Protein AF-V8N4S6-F1 (afdb_monomer)

Radius of gyration: 19.24 Å; Cα contacts (8 Å, |Δi|>4): 242; chains: 1; bounding box: 50×36×47 Å

Sequence (135 aa):
MFKLVGKETFTVGAANTKATINIDAVSGFAYEYTLEIDGKSLKKYLENRSKTTNTWVLHLDGTDFRVVLEKDTMDVWCNGKKVETAGEFVEDGTETHFSIGKHNCYIKAISSGKRREGILHMLIVDDGEIPEVLE

Solvent-accessible surface area (backbone atoms only — not comparable to full-atom values): 7969 Å² total; per-residue (Å²): 131,88,76,84,57,52,73,52,76,52,65,47,73,95,81,52,44,46,32,35,44,36,32,44,80,48,81,90,91,40,74,46,78,46,52,27,49,74,90,30,48,50,69,61,46,34,64,49,45,56,74,47,35,52,37,34,69,51,78,55,98,94,40,83,43,41,41,36,39,34,69,86,81,68,46,43,27,48,74,89,38,78,54,75,72,47,80,44,83,51,99,75,38,38,36,42,33,38,68,61,90,91,43,54,32,32,38,41,38,31,71,61,87,39,97,84,73,44,72,44,76,43,43,31,46,76,92,39,78,52,68,74,54,88,102

Mean predicted aligned error: 6.04 Å

Foldseek 3Di:
DDDQFDKDWFADAPVRWIKMWGWAQDPPRDIDIWIDTNNHTPVVVLVVQLVQKWWFWDADPNDIWIWIQGNPVRFIDIPRHTFDWDWDADPFAIWIWGDDVPKTKIWGWGAPPDPPPGIDIWIAIPNDTTDTDRD

Nearest PDB structures (foldseek):
  2kw1-assembly1_A  TM=9.020E-01  e=2.994E-11  Homo sapiens
  2kd2-assembly1_A  TM=8.598E-01  e=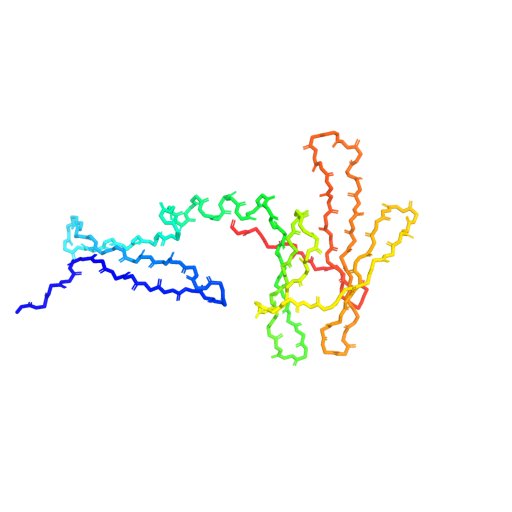1.123E-10  Mus musculus
  3mx7-assembly1_A  TM=9.358E-01  e=4.653E-03  Homo sapiens
  6ms2-assembly1_A-2  TM=2.341E-01  e=5.455E+00  Bacillus licheniformis DSM 13 = ATCC 14580

pLDDT: mean 90.98, std 9.3, range [54.03, 98.0]

Secondary structure (DSSP, 8-state):
-----EEEEEEETTTTEEEEEEEEEETTTEEEEEEEETTEEHHHHHHHHHHHEEEEEEEETTEEEEEEEETTT--EEETTEEPP-EEEEETTEEEEEEEETTEEEEEEEEE-SSTTT-EEEEEEETTEEEPBPP-

Organism: Ophiophagus hannah (NCBI:txid8665)

Structure (mmCIF, N/CA/C/O backbone):
data_AF-V8N4S6-F1
#
_entry.id   AF-V8N4S6-F1
#
loop_
_atom_site.group_PDB
_atom_site.id
_atom_site.type_symbol
_atom_site.label_atom_id
_atom_site.label_alt_id
_atom_site.label_comp_id
_atom_site.label_asym_id
_atom_site.label_entity_id
_atom_site.label_seq_id
_atom_site.pdbx_PDB_ins_code
_atom_site.Cartn_x
_atom_site.Cartn_y
_atom_site.Cartn_z
_atom_site.occupancy
_atom_site.B_iso_or_equiv
_atom_site.auth_seq_id
_atom_site.auth_comp_id
_atom_site.auth_asym_id
_atom_site.auth_atom_id
_atom_site.pdbx_PDB_model_num
ATOM 1 N N . MET A 1 1 ? -28.609 -14.555 26.493 1.00 54.03 1 MET A N 1
ATOM 2 C CA . MET A 1 1 ? -28.794 -13.189 25.960 1.00 54.03 1 MET A CA 1
ATOM 3 C C . MET A 1 1 ? -27.548 -12.858 25.153 1.00 54.03 1 MET A C 1
ATOM 5 O O . MET A 1 1 ? -26.466 -12.924 25.723 1.00 54.03 1 MET A O 1
ATOM 9 N N . PHE A 1 2 ? -27.665 -12.631 23.842 1.00 56.06 2 PHE A N 1
ATOM 10 C CA . PHE A 1 2 ? -26.514 -12.278 23.001 1.00 56.06 2 PHE A CA 1
ATOM 11 C C . PHE A 1 2 ? -26.067 -10.857 23.349 1.00 56.06 2 PHE A C 1
ATOM 13 O O . PHE A 1 2 ? -26.871 -9.927 23.309 1.00 56.06 2 PHE A O 1
ATOM 20 N N . LYS A 1 3 ? -24.808 -10.697 23.758 1.00 71.75 3 LYS A N 1
ATOM 21 C CA . LYS A 1 3 ? -24.241 -9.389 24.078 1.00 71.75 3 LYS A CA 1
ATOM 22 C C . LYS A 1 3 ? -23.770 -8.756 22.768 1.00 71.75 3 LYS A C 1
ATOM 24 O O . LYS A 1 3 ? -22.816 -9.238 22.177 1.00 71.75 3 LYS A O 1
ATOM 29 N N . LEU A 1 4 ? -24.474 -7.719 22.311 1.00 82.38 4 LEU A N 1
ATOM 30 C CA . LEU A 1 4 ? -24.163 -6.997 21.067 1.00 82.38 4 LEU A CA 1
ATOM 31 C C . LEU A 1 4 ? -23.037 -5.962 21.231 1.00 82.38 4 LEU A C 1
ATOM 33 O O . LEU A 1 4 ? -22.519 -5.476 20.237 1.00 82.38 4 LEU A O 1
ATOM 37 N N . VAL A 1 5 ? -22.657 -5.641 22.473 1.00 90.88 5 VAL A N 1
ATOM 38 C CA . VAL A 1 5 ? -21.558 -4.718 22.797 1.00 90.88 5 VAL A CA 1
ATOM 39 C C . VAL A 1 5 ? -20.316 -5.481 23.234 1.0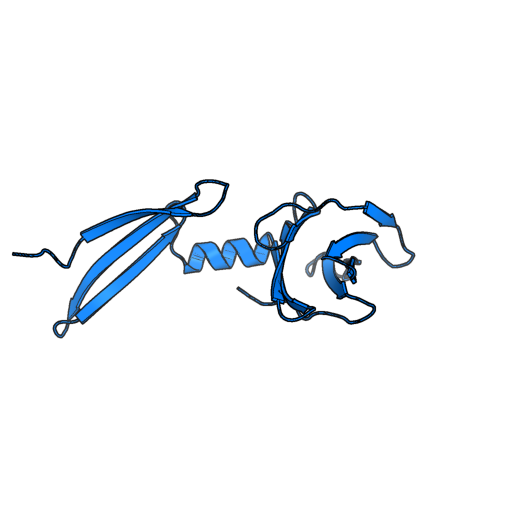0 90.88 5 VAL A C 1
ATOM 41 O O . VAL A 1 5 ? -20.398 -6.450 23.999 1.00 90.88 5 VAL A O 1
ATOM 44 N N . GLY A 1 6 ? -19.153 -5.020 22.800 1.00 93.94 6 GLY A N 1
ATOM 45 C CA . GLY A 1 6 ? -17.895 -5.698 23.070 1.00 93.94 6 GLY A CA 1
ATOM 46 C C . GLY A 1 6 ? -16.807 -5.288 22.095 1.00 93.94 6 GLY A C 1
ATOM 47 O O . GLY A 1 6 ? -16.875 -4.231 21.478 1.00 93.94 6 GLY A O 1
ATOM 48 N N . LYS A 1 7 ? -15.794 -6.140 21.971 1.00 95.12 7 LYS A N 1
ATOM 49 C CA . LYS A 1 7 ? -14.715 -5.949 21.012 1.00 95.12 7 LYS A CA 1
ATOM 50 C C . LYS A 1 7 ? -14.283 -7.279 20.430 1.00 95.12 7 LYS A C 1
ATOM 52 O O . LYS A 1 7 ? -14.225 -8.268 21.157 1.00 95.12 7 LYS A O 1
ATOM 57 N N . GLU A 1 8 ? -13.926 -7.260 19.158 1.00 95.56 8 GLU A N 1
ATOM 58 C CA . GLU A 1 8 ? -13.365 -8.400 18.445 1.00 95.56 8 GLU A CA 1
ATOM 59 C C . GLU A 1 8 ? -11.998 -8.021 17.891 1.00 95.56 8 GLU A C 1
ATOM 61 O O . GLU A 1 8 ? -11.846 -6.996 17.224 1.00 95.56 8 GLU A O 1
ATOM 66 N N . THR A 1 9 ? -10.990 -8.840 18.184 1.00 96.94 9 THR A N 1
ATOM 67 C CA . THR A 1 9 ? -9.606 -8.615 17.758 1.00 96.94 9 THR A CA 1
ATOM 68 C C . THR A 1 9 ? -9.199 -9.692 16.764 1.00 96.94 9 THR A C 1
ATOM 70 O O . THR A 1 9 ? -9.365 -10.880 17.021 1.00 96.94 9 THR A O 1
ATOM 73 N N . PHE A 1 10 ? -8.613 -9.272 15.650 1.00 96.56 10 PHE A N 1
ATOM 74 C CA . PHE A 1 10 ? -8.135 -10.140 14.578 1.00 96.56 10 PHE A CA 1
ATOM 75 C C . PHE A 1 10 ? -6.839 -9.581 13.982 1.00 96.56 10 PHE A C 1
ATOM 77 O O . PHE A 1 10 ? -6.341 -8.535 14.404 1.00 96.56 10 PHE A O 1
ATOM 84 N N . THR A 1 11 ? -6.265 -10.291 13.017 1.00 95.62 11 THR A N 1
ATOM 85 C CA . THR A 1 11 ? -5.047 -9.883 12.311 1.00 95.62 11 THR A CA 1
ATOM 86 C C . THR A 1 11 ? -5.335 -9.649 10.832 1.00 95.62 11 THR A C 1
ATOM 88 O O . THR A 1 11 ? -6.149 -10.353 10.235 1.00 95.62 11 THR A O 1
ATOM 91 N N . VAL A 1 12 ? -4.674 -8.656 10.234 1.00 89.94 12 VAL A N 1
ATOM 92 C CA . VAL A 1 12 ? -4.873 -8.248 8.835 1.00 89.94 12 VAL A CA 1
ATOM 93 C C . VAL A 1 12 ? -3.566 -8.337 8.052 1.00 89.94 12 VAL A C 1
ATOM 95 O O . VAL A 1 12 ? -2.535 -7.812 8.476 1.00 89.94 12 VAL A O 1
ATOM 98 N N 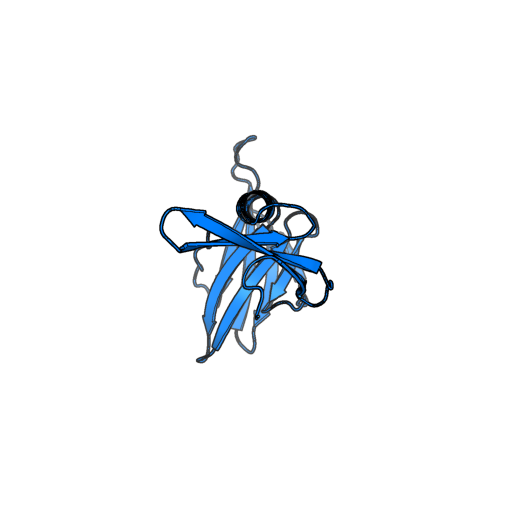. GLY A 1 13 ? -3.640 -8.947 6.867 1.00 83.44 13 GLY A N 1
ATOM 99 C CA . GLY A 1 13 ? -2.542 -9.011 5.902 1.00 83.44 13 GLY A CA 1
ATOM 100 C C . GLY A 1 13 ? -1.388 -9.930 6.314 1.00 83.44 13 GLY A C 1
ATOM 101 O O . GLY A 1 13 ? -1.395 -10.546 7.377 1.00 83.44 13 GLY A O 1
ATOM 102 N N . ALA A 1 14 ? -0.370 -10.012 5.455 1.00 79.69 14 ALA A N 1
ATOM 103 C CA . ALA A 1 14 ? 0.792 -10.883 5.664 1.00 79.69 14 ALA A CA 1
ATOM 104 C C . ALA A 1 14 ? 1.635 -10.493 6.892 1.00 79.69 14 ALA A C 1
ATOM 106 O O . ALA A 1 14 ? 2.263 -11.349 7.508 1.00 79.69 14 ALA A O 1
ATOM 107 N N . ALA A 1 15 ? 1.613 -9.213 7.274 1.00 83.44 15 ALA A N 1
ATOM 108 C CA . ALA A 1 15 ? 2.285 -8.713 8.472 1.00 83.44 15 ALA A CA 1
ATOM 109 C C . ALA A 1 15 ? 1.556 -9.082 9.780 1.00 83.44 15 ALA A C 1
ATOM 111 O O . ALA A 1 15 ? 2.046 -8.755 10.857 1.00 83.44 15 ALA A O 1
ATOM 112 N N . ASN A 1 16 ? 0.395 -9.749 9.703 1.00 89.62 16 ASN A N 1
ATOM 113 C CA . ASN A 1 16 ? -0.459 -10.072 10.847 1.00 89.62 16 ASN A CA 1
ATOM 114 C C . ASN A 1 16 ? -0.763 -8.849 11.728 1.00 89.62 16 ASN A C 1
ATOM 116 O O . ASN A 1 16 ? -0.802 -8.942 12.956 1.00 89.62 16 ASN A O 1
ATOM 120 N N . THR A 1 17 ? -0.994 -7.692 11.102 1.00 91.38 17 THR A N 1
ATOM 121 C CA . THR A 1 17 ? -1.241 -6.435 11.811 1.00 91.38 17 THR A CA 1
ATOM 122 C C . THR A 1 17 ? -2.486 -6.569 12.674 1.00 91.38 17 THR A C 1
ATOM 124 O O . THR A 1 17 ? -3.559 -6.909 12.174 1.00 91.38 17 THR A O 1
ATOM 127 N N . LYS A 1 18 ? -2.357 -6.293 13.972 1.00 96.44 18 LYS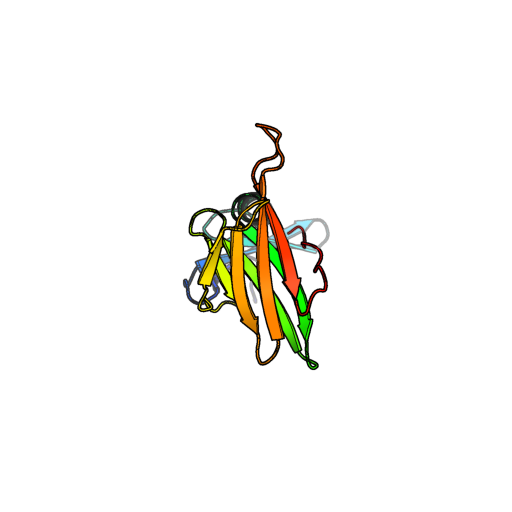 A N 1
ATOM 128 C CA . LYS A 1 18 ? -3.471 -6.381 14.916 1.00 96.44 18 LYS A CA 1
ATOM 129 C C . LYS A 1 18 ? -4.536 -5.337 14.581 1.00 96.44 18 LYS A C 1
ATOM 131 O O . LYS A 1 18 ? -4.242 -4.146 14.519 1.00 96.44 18 LYS A O 1
ATOM 136 N N . ALA A 1 19 ? -5.778 -5.778 14.448 1.00 97.31 19 ALA A N 1
ATOM 137 C CA . ALA A 1 19 ? -6.952 -4.938 14.282 1.00 97.31 19 ALA A CA 1
ATOM 138 C C . ALA A 1 19 ? -7.982 -5.266 15.367 1.00 97.31 19 ALA A C 1
ATOM 140 O O . ALA A 1 19 ? -8.067 -6.400 15.839 1.00 97.31 19 ALA A O 1
ATOM 141 N N . THR A 1 20 ? -8.735 -4.274 15.827 1.00 97.75 20 THR A N 1
ATOM 142 C CA . THR A 1 20 ? -9.813 -4.460 16.804 1.00 97.75 20 THR A CA 1
ATOM 143 C C . THR A 1 20 ? -11.029 -3.656 16.380 1.00 97.75 20 THR A C 1
ATOM 145 O O . THR A 1 20 ? -10.928 -2.451 16.177 1.00 97.75 20 THR A O 1
ATOM 148 N N . ILE A 1 21 ? -12.172 -4.326 16.244 1.00 96.88 21 ILE A N 1
ATOM 149 C CA . ILE A 1 21 ? -13.474 -3.677 16.096 1.00 96.88 21 ILE A CA 1
ATOM 150 C C . ILE A 1 21 ? -14.075 -3.557 17.492 1.00 96.88 21 ILE A C 1
ATOM 152 O O . ILE A 1 21 ? -14.274 -4.569 18.160 1.00 96.88 21 ILE A O 1
ATOM 156 N N . ASN A 1 22 ? -14.362 -2.333 17.921 1.00 95.81 22 ASN A N 1
ATOM 157 C CA . ASN A 1 22 ? -15.127 -2.043 19.130 1.00 95.81 22 ASN A CA 1
ATOM 158 C C . ASN A 1 22 ? -16.580 -1.754 18.739 1.00 95.81 22 ASN A C 1
ATOM 160 O O . ASN A 1 22 ? -16.820 -1.062 17.747 1.00 95.81 22 ASN A O 1
ATOM 164 N N . ILE A 1 23 ? -17.524 -2.317 19.493 1.00 96.12 23 ILE A N 1
ATOM 165 C CA . ILE A 1 23 ? -18.966 -2.147 19.303 1.00 96.12 23 ILE A CA 1
ATOM 166 C C . ILE A 1 23 ? -19.543 -1.556 20.585 1.00 96.12 23 ILE A C 1
ATOM 168 O O . ILE A 1 23 ? -19.669 -2.252 21.601 1.00 96.12 23 ILE A O 1
ATOM 172 N N . ASP A 1 24 ? -19.921 -0.286 20.512 1.00 94.44 24 ASP A N 1
ATOM 173 C CA . ASP A 1 24 ? -20.409 0.497 21.640 1.00 94.44 24 ASP A CA 1
ATOM 174 C C . ASP A 1 24 ? -21.890 0.842 21.448 1.00 94.44 24 ASP A C 1
ATOM 176 O O . ASP A 1 24 ? -22.345 1.138 20.344 1.00 94.44 24 ASP A O 1
ATOM 180 N N . ALA A 1 25 ? -22.677 0.780 22.525 1.00 93.50 25 ALA A N 1
ATOM 181 C CA . ALA A 1 25 ? -24.067 1.229 22.486 1.00 93.50 25 ALA A CA 1
ATOM 182 C C . ALA A 1 25 ? -24.121 2.757 22.569 1.00 93.50 25 ALA A C 1
ATOM 184 O O . ALA A 1 25 ? -23.533 3.353 23.472 1.00 93.50 25 ALA A O 1
ATOM 185 N N . VAL A 1 26 ? -24.884 3.375 21.671 1.00 93.56 26 VAL A N 1
ATOM 186 C CA . VAL A 1 26 ? -25.124 4.822 21.647 1.00 93.56 26 VAL A CA 1
ATOM 187 C C . VAL A 1 26 ? -26.613 5.126 21.857 1.00 93.56 26 VAL A C 1
ATOM 189 O O . VAL A 1 26 ? -27.447 4.225 21.994 1.00 93.56 26 VAL A O 1
ATOM 192 N N . SER A 1 27 ? -26.966 6.408 21.962 1.00 90.44 27 SER A N 1
ATOM 193 C CA . SER A 1 27 ? -28.352 6.827 22.189 1.00 90.44 27 SER A CA 1
ATOM 194 C C . SER A 1 27 ? -29.286 6.370 21.058 1.00 90.44 27 SER A C 1
ATOM 196 O O . SER A 1 27 ? -28.876 6.188 19.915 1.00 90.44 27 SER A O 1
ATOM 198 N N . GLY A 1 28 ? -30.569 6.173 21.381 1.00 89.75 28 GLY A N 1
ATOM 199 C CA . GLY A 1 28 ? -31.589 5.841 20.379 1.00 89.75 28 GLY A CA 1
ATOM 200 C C . GLY A 1 28 ? -31.596 4.385 19.903 1.00 89.75 28 GLY A C 1
ATOM 201 O O . GLY A 1 28 ? -32.021 4.137 18.781 1.00 89.75 28 GLY A O 1
ATOM 202 N N . PHE A 1 29 ? -31.159 3.429 20.735 1.00 87.06 29 PHE A N 1
ATOM 203 C CA . PHE A 1 29 ? -31.068 2.002 20.369 1.00 87.06 29 PHE A CA 1
ATOM 204 C C . PHE A 1 29 ? -30.163 1.744 19.149 1.00 87.06 29 PHE A C 1
ATOM 206 O O . PHE A 1 29 ? -30.423 0.843 18.353 1.00 87.06 29 PHE A O 1
ATOM 213 N N . ALA A 1 30 ? -29.099 2.535 19.009 1.00 92.75 30 ALA A N 1
ATOM 214 C CA . ALA A 1 30 ? -28.111 2.400 17.948 1.00 92.75 30 ALA A CA 1
ATOM 215 C C . ALA A 1 30 ? -26.755 1.927 18.498 1.00 92.75 30 ALA A C 1
ATOM 217 O O . ALA A 1 30 ? -26.510 1.940 19.708 1.00 92.75 30 ALA A O 1
ATOM 218 N N . TYR A 1 31 ? -25.876 1.511 17.586 1.00 93.81 31 TYR A N 1
ATOM 219 C CA . TYR A 1 31 ? -24.525 1.048 17.890 1.00 93.81 31 TYR A CA 1
ATOM 220 C C . TYR A 1 31 ? -23.509 1.813 17.048 1.00 93.81 31 TYR A C 1
ATOM 222 O O . TYR A 1 31 ? -23.753 2.087 15.872 1.00 93.81 31 TYR A O 1
ATOM 230 N N . GLU A 1 32 ? -22.373 2.130 17.653 1.00 94.81 32 GLU A N 1
ATOM 231 C CA . GLU A 1 32 ? -21.207 2.680 16.975 1.00 94.81 32 GLU A CA 1
ATOM 232 C C . GLU A 1 32 ? -20.149 1.590 16.812 1.00 94.81 32 GLU A C 1
ATOM 234 O O . GLU A 1 32 ? -19.947 0.755 17.697 1.00 94.81 32 GLU A O 1
ATOM 239 N N . TYR A 1 33 ? -19.483 1.606 15.658 1.00 95.00 33 TYR A N 1
ATOM 240 C CA . TYR A 1 33 ? -18.422 0.671 15.315 1.00 95.00 33 TYR A CA 1
ATOM 241 C C . TYR A 1 33 ? -17.135 1.444 15.090 1.00 95.00 33 TYR A C 1
ATOM 243 O O . TYR A 1 33 ? -17.046 2.260 14.170 1.00 95.00 33 TYR A O 1
ATOM 251 N N . THR A 1 34 ? -16.120 1.139 15.888 1.00 95.44 34 THR A N 1
ATOM 252 C CA . THR A 1 34 ? -14.812 1.782 15.767 1.00 95.44 34 THR A CA 1
ATOM 253 C C . THR A 1 34 ? -13.759 0.746 15.418 1.00 95.44 34 THR A C 1
ATOM 255 O O . THR A 1 34 ? -13.599 -0.241 16.134 1.00 95.44 34 THR A O 1
ATOM 258 N N . LEU A 1 35 ? -13.022 0.975 14.330 1.00 96.75 35 LEU A N 1
ATOM 259 C CA . LEU A 1 35 ? -11.865 0.162 13.968 1.00 96.75 35 LEU A CA 1
ATOM 260 C C . LEU A 1 35 ? -10.583 0.803 14.506 1.00 96.75 35 LEU A C 1
ATOM 262 O O . LEU A 1 35 ? -10.254 1.950 14.186 1.00 96.75 35 LEU A O 1
ATOM 266 N N . GLU A 1 36 ? -9.836 0.023 15.276 1.00 96.38 36 GLU A N 1
ATOM 267 C CA . GLU A 1 36 ? -8.466 0.320 15.671 1.00 96.38 36 GLU A CA 1
ATOM 268 C C . GLU A 1 36 ? -7.496 -0.602 14.935 1.00 96.38 36 GLU A C 1
ATOM 270 O O . GLU A 1 36 ? -7.697 -1.815 14.880 1.00 96.38 36 GLU A O 1
ATOM 275 N N . ILE A 1 37 ? -6.421 -0.030 14.399 1.00 95.25 37 ILE A N 1
ATOM 276 C CA . ILE A 1 37 ? -5.327 -0.751 13.750 1.00 95.25 37 ILE A CA 1
ATOM 277 C C . ILE A 1 37 ? -4.060 -0.452 14.544 1.00 95.25 37 ILE A C 1
ATOM 279 O O . ILE A 1 37 ? -3.667 0.706 14.684 1.00 95.25 37 ILE A O 1
ATOM 283 N N .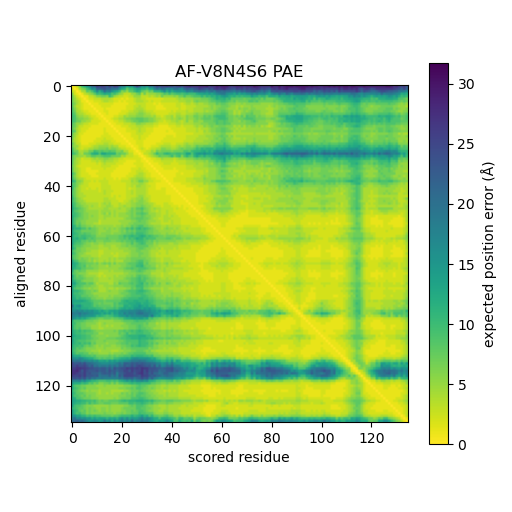 ASP A 1 38 ? -3.454 -1.498 15.100 1.00 92.81 38 ASP A N 1
ATOM 284 C CA . ASP A 1 38 ? -2.264 -1.425 15.953 1.00 92.81 38 ASP A CA 1
ATOM 285 C C . ASP A 1 38 ? -2.388 -0.382 17.085 1.00 92.81 38 ASP A C 1
ATOM 287 O O . ASP A 1 38 ? -1.523 0.463 17.318 1.00 92.81 38 ASP A O 1
ATOM 291 N N . GLY A 1 39 ? -3.551 -0.381 17.750 1.00 91.69 39 GLY A N 1
ATOM 292 C CA . GLY A 1 39 ? -3.870 0.540 18.848 1.00 91.69 39 GLY A CA 1
ATOM 293 C C . GLY A 1 39 ? -4.079 2.003 18.432 1.00 91.69 39 GLY A C 1
ATOM 294 O O . GLY A 1 39 ? -4.164 2.876 19.294 1.00 91.69 39 GLY A O 1
ATOM 295 N N . LYS A 1 40 ? -4.151 2.304 17.130 1.00 94.31 40 LYS A N 1
ATOM 296 C CA . LYS A 1 40 ? -4.488 3.631 16.595 1.00 94.31 40 LYS A CA 1
ATOM 297 C C . LYS A 1 40 ? -5.884 3.604 15.985 1.00 94.31 40 LYS A C 1
ATOM 299 O O . LYS A 1 40 ? -6.258 2.625 15.348 1.00 94.31 40 LYS A O 1
ATOM 304 N N . SER A 1 41 ? -6.632 4.700 16.110 1.00 94.19 41 SER A N 1
ATOM 305 C CA . SER A 1 41 ? -7.900 4.850 15.387 1.00 94.19 41 SER A CA 1
ATOM 306 C C . SER A 1 41 ? -7.681 4.775 13.875 1.00 94.19 41 SER A C 1
ATOM 308 O O . SER A 1 41 ? -6.633 5.200 13.379 1.00 94.19 41 SER A O 1
ATOM 310 N N . LEU A 1 42 ? -8.689 4.302 13.136 1.00 92.12 42 LEU A N 1
ATOM 311 C CA . LEU A 1 42 ? -8.650 4.254 11.673 1.00 92.12 42 LEU A CA 1
ATOM 312 C C . LEU A 1 42 ? -8.235 5.599 11.056 1.00 92.12 42 LEU A C 1
ATOM 314 O O . LEU A 1 42 ? -7.346 5.637 10.215 1.00 92.12 42 LEU A O 1
ATOM 318 N N . LYS A 1 43 ? -8.790 6.716 11.542 1.00 91.56 43 LYS A N 1
ATOM 319 C CA . LYS A 1 43 ? -8.412 8.061 11.082 1.00 91.56 43 LYS A CA 1
ATOM 320 C C . LYS A 1 43 ? -6.907 8.319 11.217 1.00 91.56 43 LYS A C 1
ATOM 322 O O . LYS A 1 43 ? -6.256 8.706 10.254 1.00 91.56 43 LYS A O 1
ATOM 327 N N . LYS A 1 44 ? -6.336 8.066 12.399 1.00 91.94 44 LYS A N 1
ATOM 328 C CA . LYS A 1 44 ? -4.900 8.272 12.645 1.00 91.94 44 LYS A CA 1
ATOM 329 C C . LYS A 1 44 ? -4.041 7.300 11.836 1.00 91.94 44 LYS A C 1
ATOM 331 O O . LYS A 1 44 ? -2.910 7.625 11.484 1.00 91.94 44 LYS A O 1
ATOM 336 N N . TYR A 1 45 ? -4.540 6.094 11.579 1.00 89.50 45 TYR A N 1
ATOM 337 C CA . TYR A 1 45 ? -3.875 5.129 10.712 1.00 8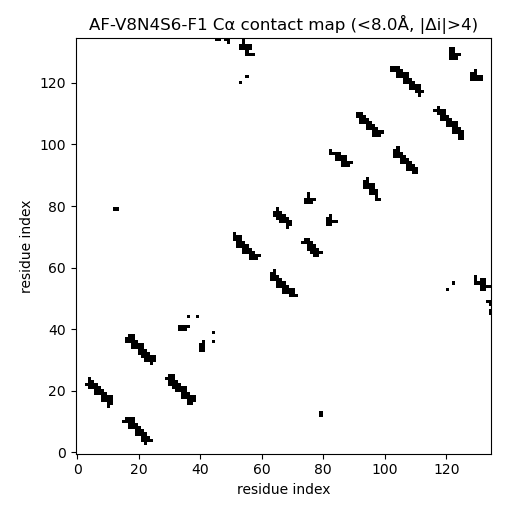9.50 45 TYR A CA 1
ATOM 338 C C . TYR A 1 45 ? -3.775 5.656 9.271 1.00 89.50 45 TYR A C 1
ATOM 340 O O . TYR A 1 45 ? -2.664 5.738 8.750 1.00 89.50 45 TYR A O 1
ATOM 348 N N . LEU A 1 46 ? -4.888 6.109 8.684 1.00 89.88 46 LEU A N 1
ATOM 349 C CA . LEU A 1 46 ? -4.943 6.666 7.323 1.00 89.88 46 LEU A CA 1
ATOM 350 C C . LEU A 1 46 ? -4.077 7.931 7.180 1.00 89.88 46 LEU A C 1
ATOM 352 O O . LEU A 1 46 ? -3.265 8.038 6.265 1.00 89.88 46 LEU A O 1
ATOM 356 N N . GLU A 1 47 ? -4.134 8.844 8.156 1.00 89.62 47 GLU A N 1
ATOM 357 C CA . GLU A 1 47 ? -3.295 10.055 8.181 1.00 89.62 47 GLU A CA 1
ATOM 358 C C . GLU A 1 47 ? -1.787 9.765 8.220 1.00 89.62 47 GLU A C 1
ATOM 360 O O . GLU A 1 47 ? -0.983 10.565 7.738 1.00 89.62 47 GLU A O 1
ATOM 365 N N . ASN A 1 48 ? -1.371 8.663 8.850 1.00 88.50 48 ASN A N 1
ATOM 366 C CA . ASN A 1 48 ? 0.033 8.257 8.826 1.00 88.50 48 ASN A CA 1
ATOM 367 C C . ASN A 1 48 ? 0.381 7.612 7.485 1.00 88.50 48 ASN A C 1
ATOM 369 O O . ASN A 1 48 ? 1.435 7.902 6.928 1.00 88.50 48 ASN A O 1
ATOM 373 N N . ARG A 1 49 ? -0.515 6.775 6.958 1.00 88.75 49 ARG A N 1
ATOM 374 C CA . ARG A 1 49 ? -0.294 6.029 5.723 1.00 88.75 49 ARG A CA 1
ATOM 375 C C . ARG A 1 49 ? -0.183 6.939 4.500 1.00 88.75 49 ARG A C 1
ATOM 377 O O . ARG A 1 49 ? 0.722 6.737 3.698 1.00 88.75 49 ARG A O 1
ATOM 384 N N . SER A 1 50 ? -0.977 8.006 4.412 1.00 86.25 50 SER A N 1
ATOM 385 C CA . SER A 1 50 ? -0.841 9.021 3.349 1.00 86.25 50 SER A CA 1
ATOM 386 C C . SER A 1 50 ? 0.512 9.753 3.372 1.00 86.25 50 SER A C 1
ATOM 388 O O . SER A 1 50 ? 1.000 10.227 2.344 1.00 86.25 50 SER A O 1
ATOM 390 N N . LYS A 1 51 ? 1.181 9.813 4.532 1.00 88.50 51 LYS A N 1
ATOM 391 C CA . LYS A 1 51 ? 2.522 10.409 4.657 1.00 88.50 51 LYS A CA 1
ATOM 392 C C . LYS A 1 51 ? 3.632 9.448 4.256 1.00 88.50 51 LYS A C 1
ATOM 394 O O . LYS A 1 51 ? 4.613 9.902 3.675 1.00 88.50 51 LYS A O 1
ATOM 399 N N . THR A 1 52 ? 3.495 8.160 4.566 1.00 91.25 52 THR A N 1
ATOM 400 C CA . THR A 1 52 ? 4.552 7.157 4.345 1.00 91.25 52 THR A CA 1
ATOM 401 C C . THR A 1 52 ? 4.410 6.403 3.030 1.00 91.25 52 THR A C 1
ATOM 403 O O . THR A 1 52 ? 5.397 5.869 2.538 1.00 91.25 52 THR A O 1
ATOM 406 N N . THR A 1 53 ? 3.229 6.425 2.412 1.00 94.44 53 THR A N 1
ATOM 407 C CA . THR A 1 53 ? 2.961 5.726 1.149 1.00 94.44 53 THR A CA 1
ATOM 408 C C . THR A 1 53 ? 2.375 6.641 0.086 1.00 94.44 53 THR A C 1
ATOM 410 O O . THR A 1 53 ? 1.807 7.686 0.410 1.00 94.44 53 THR A O 1
ATOM 413 N N . ASN A 1 54 ? 2.532 6.253 -1.178 1.00 95.38 54 ASN A N 1
ATOM 414 C CA . ASN A 1 54 ? 1.653 6.671 -2.271 1.00 95.38 54 ASN A CA 1
ATOM 415 C C . ASN A 1 54 ? 0.866 5.441 -2.745 1.00 95.38 54 ASN A C 1
ATOM 417 O O . ASN A 1 54 ? 1.429 4.344 -2.801 1.00 95.38 54 ASN A O 1
ATOM 421 N N . THR A 1 55 ? -0.421 5.602 -3.059 1.00 96.38 55 THR A N 1
ATOM 422 C CA . THR A 1 55 ? -1.298 4.483 -3.449 1.00 96.38 55 THR A CA 1
ATOM 423 C C . THR A 1 55 ? -2.032 4.780 -4.747 1.00 96.38 55 THR A C 1
ATOM 425 O O . THR A 1 55 ? -2.632 5.836 -4.908 1.00 96.38 55 THR A O 1
ATOM 428 N N . TRP A 1 56 ? -2.060 3.801 -5.644 1.00 97.75 56 TRP A N 1
ATOM 429 C CA . TRP A 1 56 ? -2.805 3.852 -6.895 1.00 97.75 56 TRP A CA 1
ATOM 430 C C . TRP A 1 56 ? -3.730 2.650 -7.006 1.00 97.75 56 TRP A C 1
ATOM 432 O O . TRP A 1 56 ? -3.387 1.538 -6.591 1.00 97.75 56 TRP A O 1
ATOM 442 N N . VAL A 1 57 ? -4.902 2.876 -7.589 1.00 96.69 57 VAL A N 1
ATOM 443 C CA . VAL A 1 57 ? -5.853 1.821 -7.938 1.00 96.69 57 VAL A CA 1
ATOM 444 C C . VAL A 1 57 ? -6.108 1.906 -9.432 1.00 96.69 57 VAL A C 1
ATOM 446 O O . VAL A 1 57 ? -6.409 2.977 -9.951 1.00 96.69 57 VAL A O 1
ATOM 449 N N . LEU A 1 58 ? -5.965 0.779 -10.118 1.00 95.62 58 LEU A N 1
ATOM 450 C CA . LEU A 1 58 ? -6.092 0.688 -11.565 1.00 95.62 58 LEU A CA 1
ATOM 451 C C . LEU A 1 58 ? -6.744 -0.632 -11.967 1.00 95.62 58 LEU A C 1
ATOM 453 O O . LEU A 1 58 ? -6.662 -1.622 -11.242 1.00 95.62 58 LEU A O 1
ATOM 457 N N . HIS A 1 59 ? -7.373 -0.634 -13.138 1.00 95.50 59 HIS A N 1
ATOM 458 C CA . HIS A 1 59 ? -8.018 -1.804 -13.714 1.00 95.50 59 HIS A CA 1
ATOM 459 C C . HIS A 1 59 ? -7.271 -2.214 -14.982 1.00 95.50 59 HIS A C 1
ATOM 461 O O . HIS A 1 59 ? -7.213 -1.440 -15.937 1.00 95.50 59 HIS A O 1
ATOM 467 N N . LEU A 1 60 ? -6.695 -3.416 -14.994 1.00 95.31 60 LEU A N 1
ATOM 468 C CA . LEU A 1 60 ? -5.925 -3.951 -16.119 1.00 95.31 60 LEU A CA 1
ATOM 469 C C . LEU A 1 60 ? -6.431 -5.348 -16.463 1.00 95.31 60 LEU A C 1
ATOM 471 O O . LEU A 1 60 ? -6.627 -6.171 -15.570 1.00 95.31 60 LEU A O 1
ATOM 475 N N . ASP A 1 61 ? -6.641 -5.621 -17.752 1.00 94.94 61 ASP A N 1
ATOM 476 C CA . ASP A 1 61 ? -7.054 -6.941 -18.252 1.00 94.94 61 ASP A CA 1
ATOM 477 C C . ASP A 1 61 ? -8.251 -7.565 -17.489 1.00 94.94 61 ASP A C 1
ATOM 479 O O . ASP A 1 61 ? -8.292 -8.768 -17.224 1.00 94.94 61 ASP A O 1
ATOM 483 N N . GLY A 1 62 ? -9.243 -6.756 -17.102 1.00 95.00 62 GLY A N 1
ATOM 484 C CA . GLY A 1 62 ? -10.426 -7.240 -16.378 1.00 95.00 62 GLY A CA 1
ATOM 485 C C . GLY A 1 62 ? -10.225 -7.436 -14.869 1.00 95.00 62 GLY A C 1
ATOM 486 O O . GLY A 1 62 ? -11.124 -7.950 -14.207 1.00 95.00 62 GLY A O 1
ATOM 487 N N . THR A 1 63 ? -9.069 -7.053 -14.318 1.00 95.75 63 THR A N 1
ATOM 488 C CA . THR A 1 63 ? -8.704 -7.249 -12.907 1.00 95.75 63 THR A CA 1
ATOM 489 C C . THR A 1 63 ? -8.338 -5.928 -12.232 1.00 95.75 63 THR A C 1
ATOM 491 O O . THR A 1 63 ? -7.614 -5.108 -12.796 1.00 95.75 63 THR A O 1
ATOM 494 N N . ASP A 1 64 ? -8.798 -5.745 -10.993 1.00 96.38 64 ASP A N 1
ATOM 495 C CA . ASP A 1 64 ? -8.420 -4.602 -10.163 1.00 96.38 64 ASP A CA 1
ATOM 496 C C . ASP A 1 64 ? -7.072 -4.833 -9.470 1.00 96.38 64 ASP A C 1
ATOM 498 O O . ASP A 1 64 ? -6.809 -5.876 -8.855 1.00 96.38 64 ASP A O 1
ATOM 502 N N . PHE A 1 65 ? -6.227 -3.811 -9.523 1.00 96.81 65 PHE A N 1
ATOM 503 C CA . PHE A 1 65 ? -4.929 -3.780 -8.874 1.00 96.81 65 PHE A CA 1
ATOM 504 C C . PHE A 1 65 ? -4.821 -2.579 -7.944 1.00 96.81 65 PHE A C 1
ATOM 506 O O . PHE A 1 65 ? -5.276 -1.477 -8.248 1.00 96.81 65 PHE A O 1
ATOM 513 N N . ARG A 1 66 ? -4.161 -2.796 -6.808 1.00 96.38 66 ARG A N 1
ATOM 514 C CA . ARG A 1 66 ? -3.683 -1.752 -5.908 1.00 96.38 66 ARG A CA 1
ATOM 515 C C . ARG A 1 66 ? -2.163 -1.774 -5.894 1.00 96.38 66 ARG A C 1
ATOM 517 O O . ARG A 1 66 ? -1.572 -2.757 -5.439 1.00 96.38 66 ARG A O 1
ATOM 524 N N . VAL A 1 67 ? -1.561 -0.683 -6.350 1.00 97.69 67 VAL A N 1
ATOM 525 C CA . VAL A 1 67 ? -0.118 -0.441 -6.281 1.00 97.69 67 VAL A CA 1
ATOM 526 C C . VAL A 1 67 ? 0.161 0.494 -5.113 1.00 97.69 67 VAL A C 1
ATOM 528 O O . VAL A 1 67 ? -0.517 1.506 -4.957 1.00 97.69 67 VAL A O 1
ATOM 531 N N . VAL A 1 68 ? 1.140 0.152 -4.281 1.00 96.81 68 VAL A N 1
ATOM 532 C CA . VAL A 1 68 ? 1.573 0.970 -3.143 1.00 96.81 68 VAL A CA 1
ATOM 533 C C . VAL A 1 68 ? 3.082 1.142 -3.214 1.00 96.81 68 VAL A C 1
ATOM 535 O O . VAL A 1 68 ? 3.805 0.148 -3.274 1.00 96.81 68 VAL A O 1
ATOM 538 N N . LEU A 1 69 ? 3.542 2.390 -3.186 1.00 96.69 69 LEU A N 1
ATOM 539 C CA . LEU A 1 69 ? 4.943 2.734 -2.961 1.00 96.69 69 LEU A CA 1
ATOM 540 C C . LEU A 1 69 ? 5.139 3.054 -1.482 1.00 96.69 69 LEU A C 1
ATOM 542 O O . LEU A 1 69 ? 4.494 3.970 -0.970 1.00 96.69 69 LEU A O 1
ATOM 546 N N . GLU A 1 70 ? 6.057 2.359 -0.820 1.00 94.81 70 GLU A N 1
ATOM 547 C CA . GLU A 1 70 ? 6.523 2.737 0.514 1.00 94.81 70 GLU A CA 1
ATOM 548 C C . GLU A 1 70 ? 7.685 3.733 0.378 1.00 94.81 70 GLU A C 1
ATOM 550 O O . GLU A 1 70 ? 8.754 3.382 -0.112 1.00 94.81 70 GLU A O 1
ATOM 555 N N . LYS A 1 71 ? 7.485 4.990 0.789 1.00 91.50 71 LYS A N 1
ATOM 556 C CA . LYS A 1 71 ? 8.404 6.111 0.493 1.00 91.50 71 LYS A CA 1
ATOM 557 C C . LYS A 1 71 ? 9.767 5.999 1.181 1.00 91.50 71 LYS A C 1
ATOM 559 O O . LYS A 1 71 ? 10.721 6.623 0.735 1.00 91.50 71 LYS A O 1
ATOM 564 N N . ASP A 1 72 ? 9.843 5.264 2.290 1.00 89.94 72 ASP A N 1
ATOM 565 C CA . ASP A 1 72 ? 11.078 5.108 3.071 1.00 89.94 72 ASP A CA 1
ATOM 566 C C . ASP A 1 72 ? 11.980 4.015 2.484 1.00 89.94 72 ASP A C 1
ATOM 568 O O . ASP A 1 72 ? 13.172 4.219 2.265 1.00 89.94 72 ASP A O 1
ATOM 572 N N . THR A 1 73 ? 11.400 2.854 2.165 1.00 92.25 73 THR A N 1
ATOM 573 C CA . THR A 1 73 ? 12.152 1.716 1.617 1.00 92.25 73 THR A CA 1
ATOM 574 C C . THR A 1 73 ? 12.223 1.715 0.095 1.00 92.25 73 THR A C 1
ATOM 576 O O . THR A 1 73 ? 13.015 0.964 -0.467 1.00 92.25 73 THR A O 1
ATOM 579 N N . MET A 1 74 ? 11.401 2.537 -0.565 1.00 92.25 74 MET A N 1
ATOM 580 C CA . MET A 1 74 ? 11.157 2.526 -2.011 1.00 92.25 74 MET A CA 1
ATOM 581 C C . MET A 1 74 ? 10.616 1.187 -2.535 1.00 92.25 74 MET A C 1
ATOM 583 O O . MET A 1 74 ? 10.675 0.900 -3.730 1.00 92.25 74 MET A O 1
ATOM 587 N N . ASP A 1 75 ? 10.049 0.365 -1.648 1.00 95.88 75 ASP A N 1
ATOM 588 C CA . ASP A 1 75 ? 9.436 -0.900 -2.028 1.00 95.88 75 ASP A CA 1
ATOM 589 C C . ASP A 1 75 ? 8.105 -0.668 -2.741 1.00 95.88 75 ASP A C 1
ATOM 591 O O . ASP A 1 75 ? 7.247 0.084 -2.269 1.00 95.88 75 ASP A O 1
ATOM 595 N N . VAL A 1 76 ? 7.901 -1.394 -3.839 1.00 97.75 76 VAL A N 1
ATOM 596 C CA . VAL A 1 76 ? 6.636 -1.405 -4.572 1.00 97.75 76 VAL A CA 1
ATOM 597 C C . VAL A 1 76 ? 5.866 -2.675 -4.229 1.00 97.75 76 VAL A C 1
ATOM 599 O O . VAL A 1 76 ? 6.395 -3.790 -4.263 1.00 97.75 76 VAL A O 1
ATOM 602 N N . TRP A 1 77 ? 4.590 -2.507 -3.905 1.00 96.62 77 TRP A N 1
ATOM 603 C CA . TRP A 1 77 ? 3.670 -3.589 -3.588 1.00 96.62 77 TRP A CA 1
ATOM 604 C C . TRP A 1 77 ? 2.505 -3.585 -4.565 1.00 96.62 77 TRP A C 1
ATOM 606 O O . TRP A 1 77 ? 1.898 -2.547 -4.800 1.00 96.62 77 TRP A O 1
ATOM 616 N N . CYS A 1 78 ? 2.141 -4.758 -5.074 1.00 96.44 78 CYS A N 1
ATOM 617 C CA . CYS A 1 78 ? 0.959 -4.971 -5.897 1.00 96.44 78 CYS A CA 1
ATOM 618 C C . CYS A 1 78 ? 0.041 -5.988 -5.207 1.00 96.44 78 CYS A C 1
ATOM 620 O O . CYS A 1 78 ? 0.462 -7.106 -4.898 1.00 96.44 78 CYS A O 1
ATOM 622 N N . ASN A 1 79 ? -1.202 -5.598 -4.906 1.00 93.81 79 ASN A N 1
ATOM 623 C CA . ASN A 1 79 ? -2.195 -6.441 -4.222 1.00 93.81 79 ASN A CA 1
ATOM 624 C C . ASN A 1 79 ? -1.645 -7.127 -2.950 1.00 93.81 79 ASN A C 1
ATOM 626 O O . ASN A 1 79 ? -1.901 -8.301 -2.681 1.00 93.81 79 ASN A O 1
ATOM 630 N N . GLY A 1 80 ? -0.859 -6.381 -2.164 1.00 90.50 80 GLY A N 1
ATOM 631 C CA . GLY A 1 80 ? -0.279 -6.855 -0.903 1.00 90.50 80 GLY A CA 1
ATOM 632 C C . GLY A 1 80 ? 0.946 -7.763 -1.048 1.00 90.50 80 GLY A C 1
ATOM 633 O O . GLY A 1 80 ? 1.410 -8.300 -0.044 1.00 90.50 80 GLY A O 1
ATOM 634 N N . LYS A 1 81 ? 1.494 -7.926 -2.258 1.00 92.88 81 LYS A N 1
ATOM 635 C CA . LYS A 1 81 ? 2.752 -8.640 -2.513 1.00 92.88 81 LYS A CA 1
ATOM 636 C C . LYS A 1 81 ? 3.818 -7.674 -3.011 1.00 92.88 81 LYS A C 1
ATOM 638 O O . LYS A 1 81 ? 3.550 -6.889 -3.916 1.00 92.88 81 LYS A O 1
ATOM 643 N N . LYS A 1 82 ? 5.018 -7.748 -2.439 1.00 95.25 82 LYS A N 1
ATOM 644 C CA . LYS A 1 82 ? 6.171 -6.987 -2.923 1.00 95.25 82 LYS A CA 1
ATOM 645 C C . LYS A 1 82 ? 6.524 -7.467 -4.331 1.00 95.25 82 LYS A C 1
ATOM 647 O O . LYS A 1 82 ? 6.608 -8.678 -4.546 1.00 95.25 82 LYS A O 1
ATOM 652 N N . VAL A 1 83 ? 6.682 -6.538 -5.267 1.00 96.88 83 VAL A N 1
ATOM 653 C CA . VAL A 1 83 ? 7.099 -6.841 -6.642 1.00 96.88 83 VAL A CA 1
ATOM 654 C C . VAL A 1 83 ? 8.595 -6.602 -6.802 1.00 96.88 83 VAL A C 1
ATOM 656 O O . VAL A 1 83 ? 9.199 -5.843 -6.045 1.00 96.88 83 VAL A O 1
ATOM 659 N N . GLU A 1 84 ? 9.197 -7.288 -7.767 1.00 97.12 84 GLU A N 1
ATOM 660 C CA . GLU A 1 84 ? 10.573 -7.021 -8.169 1.00 97.12 84 GLU A CA 1
ATOM 661 C C . GLU A 1 84 ? 10.633 -5.693 -8.927 1.00 97.12 84 GLU A C 1
ATOM 663 O O . GLU A 1 84 ? 9.751 -5.397 -9.737 1.00 97.12 84 GLU A O 1
ATOM 668 N N . THR A 1 85 ? 11.655 -4.892 -8.635 1.00 97.50 85 THR A N 1
ATOM 669 C CA . THR A 1 85 ? 11.831 -3.562 -9.213 1.00 97.50 85 THR A CA 1
ATOM 670 C C . THR A 1 85 ? 13.248 -3.366 -9.738 1.00 97.50 85 THR A C 1
ATOM 672 O O . THR A 1 85 ? 14.206 -3.943 -9.220 1.00 97.50 85 THR A O 1
ATOM 675 N N . ALA A 1 86 ? 13.384 -2.515 -10.754 1.00 96.44 86 ALA A N 1
ATOM 676 C CA . ALA A 1 86 ? 14.662 -2.041 -11.272 1.00 96.44 86 ALA A CA 1
ATOM 677 C C . ALA A 1 86 ? 14.676 -0.508 -11.284 1.00 96.44 86 ALA A C 1
ATOM 679 O O . ALA A 1 86 ? 13.746 0.118 -11.789 1.00 96.44 86 ALA A O 1
ATOM 680 N N . GLY A 1 87 ? 15.710 0.096 -10.700 1.00 94.69 87 GLY A N 1
ATOM 681 C CA . GLY A 1 87 ? 15.870 1.549 -10.661 1.00 94.69 87 GLY A CA 1
ATOM 682 C C . GLY A 1 87 ? 16.691 2.070 -11.838 1.00 94.69 87 GLY A C 1
ATOM 683 O O . GLY A 1 87 ? 17.748 1.515 -12.140 1.00 94.69 87 GLY A O 1
ATOM 684 N N . GLU A 1 88 ? 16.242 3.165 -12.442 1.00 94.44 88 GLU A N 1
ATOM 685 C CA . GLU A 1 88 ? 16.931 3.887 -13.511 1.00 94.44 88 GLU A CA 1
ATOM 686 C C . GLU A 1 88 ? 17.029 5.382 -13.168 1.00 94.44 88 GLU A C 1
ATOM 688 O O . GLU A 1 88 ? 16.083 5.991 -12.665 1.00 94.44 88 GLU A O 1
ATOM 693 N N . PHE A 1 89 ? 18.199 5.980 -13.405 1.00 90.69 89 PHE A N 1
ATOM 694 C CA . PHE A 1 89 ? 18.387 7.427 -13.286 1.00 90.69 89 PHE A CA 1
ATOM 695 C C . PHE A 1 89 ? 18.098 8.074 -14.638 1.00 90.69 89 PHE A C 1
ATOM 697 O O . PHE A 1 89 ? 18.750 7.744 -15.627 1.00 90.69 89 PHE A O 1
ATOM 704 N N . VAL A 1 90 ? 17.168 9.024 -14.656 1.00 89.62 90 VAL A N 1
ATOM 705 C CA . VAL A 1 90 ? 16.772 9.776 -15.852 1.00 89.62 90 VAL A CA 1
ATOM 706 C C . VAL A 1 90 ? 17.099 11.260 -15.674 1.00 89.62 90 VAL A C 1
ATOM 708 O O . VAL A 1 90 ? 17.483 11.701 -14.590 1.00 89.62 90 VAL A O 1
ATOM 711 N N . GLU A 1 91 ? 16.984 12.048 -16.743 1.00 84.12 91 GLU A N 1
ATOM 712 C CA . GLU A 1 91 ? 17.390 13.462 -16.743 1.00 84.12 91 GLU A CA 1
ATOM 713 C C . GLU A 1 91 ? 16.669 14.301 -15.670 1.00 84.12 91 GLU A C 1
ATOM 715 O O . GLU A 1 91 ? 17.271 15.190 -15.068 1.00 84.12 91 GLU A O 1
ATOM 720 N N . ASP A 1 92 ? 15.401 13.996 -15.389 1.00 83.19 92 ASP A N 1
ATOM 721 C CA . ASP A 1 92 ? 14.534 14.755 -14.485 1.00 83.19 92 ASP A CA 1
ATOM 722 C C . ASP A 1 92 ? 14.203 14.034 -13.165 1.00 83.19 92 ASP A C 1
ATOM 724 O O . ASP A 1 92 ? 13.361 14.506 -12.395 1.00 83.19 92 ASP A O 1
ATOM 728 N N . GLY A 1 93 ? 14.878 12.921 -12.858 1.00 87.38 93 GLY A N 1
ATOM 729 C CA . GLY A 1 93 ? 14.626 12.178 -11.627 1.00 87.38 93 GLY A CA 1
ATOM 730 C C . GLY A 1 93 ? 15.079 10.722 -11.655 1.00 87.38 93 GLY A C 1
ATOM 731 O O . GLY A 1 93 ? 16.126 10.375 -12.197 1.00 87.38 93 GLY A O 1
ATOM 732 N N . THR A 1 94 ? 14.282 9.861 -11.032 1.00 92.56 94 THR A N 1
ATOM 733 C CA . THR A 1 94 ? 14.499 8.409 -11.027 1.00 92.56 94 THR A CA 1
ATOM 734 C C . THR A 1 94 ? 13.224 7.687 -11.401 1.00 92.56 94 THR A C 1
ATOM 736 O O . THR A 1 94 ? 12.142 8.072 -10.955 1.00 92.56 94 THR A O 1
ATOM 739 N N . GLU A 1 95 ? 13.360 6.608 -12.153 1.00 95.75 95 GLU A N 1
ATOM 740 C CA . GLU A 1 95 ? 12.268 5.715 -12.508 1.00 95.75 95 GLU A CA 1
ATOM 741 C C . GLU A 1 95 ? 12.473 4.368 -11.812 1.00 95.75 95 GLU A C 1
ATOM 743 O O . GLU A 1 95 ? 13.578 3.836 -11.731 1.00 95.75 95 GLU A O 1
ATOM 748 N N . THR A 1 96 ? 11.405 3.842 -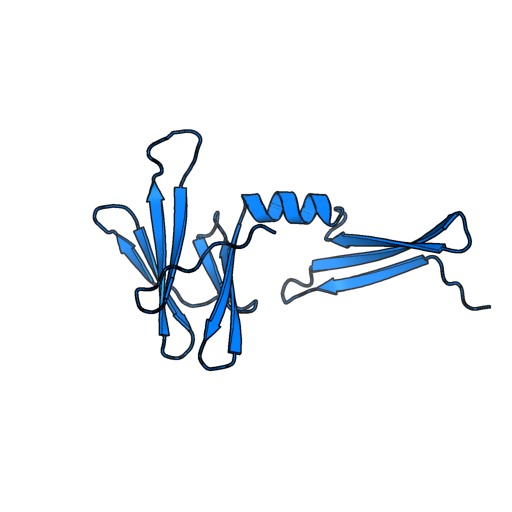11.218 1.00 97.19 96 THR A N 1
ATOM 749 C CA . THR A 1 96 ? 11.383 2.516 -10.589 1.00 97.19 96 THR A CA 1
ATOM 750 C C . THR A 1 96 ? 10.484 1.618 -11.419 1.00 97.19 96 THR A C 1
ATOM 752 O O . THR A 1 96 ? 9.261 1.698 -11.302 1.00 97.19 96 THR A O 1
ATOM 755 N N . HIS A 1 97 ? 11.084 0.790 -12.267 1.00 97.81 97 HIS A N 1
ATOM 756 C CA . HIS A 1 97 ? 10.395 -0.081 -13.215 1.00 97.81 97 HIS A CA 1
ATOM 757 C C . HIS A 1 97 ? 9.968 -1.395 -12.566 1.00 97.81 97 HIS A C 1
ATOM 759 O O . HIS A 1 97 ? 10.693 -1.954 -11.744 1.00 97.81 97 HIS A O 1
ATOM 765 N N . PHE A 1 98 ? 8.800 -1.897 -12.962 1.00 97.81 98 PHE A N 1
ATOM 766 C CA . PHE A 1 98 ? 8.251 -3.198 -12.583 1.00 97.81 98 PHE A CA 1
ATOM 767 C C . PHE A 1 98 ? 7.194 -3.640 -13.607 1.00 97.81 98 PHE A C 1
ATOM 769 O O . PHE A 1 98 ? 6.870 -2.912 -14.546 1.00 97.81 98 PHE A O 1
ATOM 776 N N . SER A 1 99 ? 6.629 -4.834 -13.433 1.00 96.44 99 SER A N 1
ATOM 777 C CA . SER A 1 99 ? 5.601 -5.354 -14.341 1.00 96.44 99 SER A CA 1
ATOM 778 C C . SER A 1 99 ? 4.369 -5.840 -13.588 1.00 96.44 99 SER A C 1
ATOM 780 O O . SER A 1 99 ? 4.472 -6.457 -12.525 1.00 96.44 99 SER A O 1
ATOM 782 N N . ILE A 1 100 ? 3.192 -5.608 -14.174 1.00 95.88 100 ILE A N 1
ATOM 783 C CA . ILE A 1 100 ? 1.922 -6.203 -13.743 1.00 95.88 100 ILE A CA 1
ATOM 784 C C . ILE A 1 100 ? 1.398 -7.056 -14.898 1.00 95.88 100 ILE A C 1
ATOM 786 O O . ILE A 1 100 ? 0.875 -6.548 -15.889 1.00 95.88 100 ILE A O 1
ATOM 790 N N . GLY A 1 101 ? 1.560 -8.376 -14.794 1.00 92.38 101 GLY A N 1
ATOM 791 C CA . GLY A 1 101 ? 1.239 -9.281 -15.897 1.00 92.38 101 GLY A CA 1
ATOM 792 C C . GLY A 1 101 ? 2.119 -8.990 -17.114 1.00 92.38 101 GLY A C 1
ATOM 793 O O . GLY A 1 101 ? 3.328 -9.188 -17.055 1.00 92.38 101 GLY A O 1
ATOM 794 N N . LYS A 1 102 ? 1.505 -8.526 -18.207 1.00 94.56 102 LYS A N 1
ATOM 795 C CA . LYS A 1 102 ? 2.193 -8.140 -19.453 1.00 94.56 102 LYS A CA 1
ATOM 796 C C . LYS A 1 102 ? 2.468 -6.633 -19.572 1.00 94.56 102 LYS A C 1
ATOM 798 O O . LYS A 1 102 ? 3.057 -6.215 -20.563 1.00 94.56 102 LYS A O 1
ATOM 803 N N . HIS A 1 103 ? 1.984 -5.840 -18.617 1.00 97.12 103 HIS A N 1
ATOM 804 C CA . HIS A 1 103 ? 2.052 -4.384 -18.654 1.00 97.12 103 HIS A CA 1
ATOM 805 C C . HIS A 1 103 ? 3.368 -3.899 -18.060 1.00 97.12 103 HIS A C 1
ATOM 807 O O . HIS A 1 103 ? 3.798 -4.389 -17.007 1.00 97.12 103 HIS A O 1
ATOM 813 N N . ASN A 1 104 ? 3.981 -2.927 -18.731 1.00 96.31 104 ASN A N 1
ATOM 814 C CA . ASN A 1 104 ? 5.181 -2.272 -18.237 1.00 96.31 104 ASN A CA 1
ATOM 815 C C . ASN A 1 104 ? 4.757 -1.086 -17.381 1.00 96.31 104 ASN A C 1
ATOM 817 O O . ASN A 1 104 ? 3.984 -0.226 -17.809 1.00 96.31 104 ASN A O 1
ATOM 821 N N . CYS A 1 105 ? 5.254 -1.062 -16.153 1.00 98.00 105 CYS A N 1
ATOM 822 C CA . CYS A 1 105 ? 4.926 -0.037 -15.185 1.00 98.00 105 CYS A CA 1
ATOM 823 C C . CYS A 1 105 ? 6.208 0.610 -14.690 1.00 98.00 105 CYS A C 1
ATOM 825 O O . CYS A 1 105 ? 7.243 -0.044 -14.545 1.00 98.00 105 CYS A O 1
ATOM 827 N N . TYR A 1 106 ? 6.131 1.890 -14.371 1.00 97.69 106 TYR A N 1
ATOM 828 C CA . TYR A 1 106 ? 7.188 2.535 -13.621 1.00 97.69 106 TYR A CA 1
ATOM 829 C C . TYR A 1 106 ? 6.631 3.638 -12.742 1.00 97.69 106 TYR A C 1
ATOM 831 O O . TYR A 1 106 ? 5.630 4.280 -13.059 1.00 97.69 106 TYR A O 1
ATOM 839 N N . ILE A 1 107 ? 7.282 3.836 -11.602 1.00 97.69 107 ILE A N 1
ATOM 840 C CA . ILE A 1 107 ? 7.031 4.997 -10.761 1.00 97.69 107 ILE A CA 1
ATOM 841 C C . ILE A 1 107 ? 8.133 6.007 -11.020 1.00 97.69 107 ILE A C 1
ATOM 843 O O . ILE A 1 107 ? 9.307 5.729 -10.772 1.00 97.69 107 ILE A O 1
ATOM 847 N N . LYS A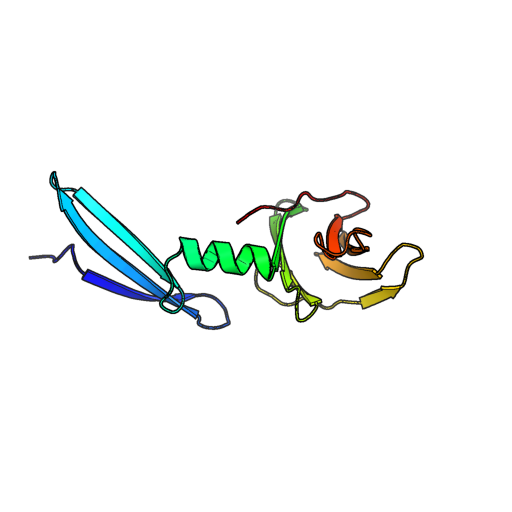 1 108 ? 7.741 7.181 -11.504 1.00 95.69 108 LYS A N 1
ATOM 848 C CA . LYS A 1 108 ? 8.636 8.306 -11.725 1.00 95.69 108 LYS A CA 1
ATOM 849 C C . LYS A 1 108 ? 8.670 9.186 -10.485 1.00 95.69 108 LYS A C 1
ATOM 851 O O . LYS A 1 108 ? 7.631 9.660 -10.029 1.00 95.69 108 LYS A O 1
ATOM 856 N N . ALA A 1 109 ? 9.864 9.402 -9.951 1.00 93.56 109 ALA A N 1
ATOM 857 C CA . ALA A 1 109 ? 10.117 10.274 -8.817 1.00 93.56 109 ALA A CA 1
ATOM 858 C C . ALA A 1 109 ? 10.780 11.567 -9.301 1.00 93.56 109 ALA A C 1
ATOM 860 O O . ALA A 1 109 ? 11.915 11.543 -9.778 1.00 93.56 109 ALA A O 1
ATOM 861 N N . ILE A 1 110 ? 10.078 12.692 -9.162 1.00 88.81 110 ILE A N 1
ATOM 862 C CA . ILE A 1 110 ? 10.555 14.018 -9.571 1.00 88.81 110 ILE A CA 1
ATOM 863 C C . ILE A 1 110 ? 10.699 14.895 -8.331 1.00 88.81 110 ILE A C 1
ATOM 865 O O . ILE A 1 110 ? 9.802 14.985 -7.486 1.00 88.81 110 ILE A O 1
ATOM 869 N N . SER A 1 111 ? 11.836 15.580 -8.214 1.00 80.69 111 SER A N 1
ATOM 870 C CA . SER A 1 111 ? 12.007 16.603 -7.184 1.00 80.69 111 SER A CA 1
ATOM 871 C C . SER A 1 111 ? 11.057 17.766 -7.464 1.00 80.69 111 SER A C 1
ATOM 873 O O . SER A 1 111 ? 11.135 18.390 -8.519 1.00 80.69 111 SER A O 1
ATOM 875 N N . SER A 1 112 ? 10.204 18.129 -6.502 1.00 71.50 112 SER A N 1
ATOM 876 C CA . SER A 1 112 ? 9.299 19.284 -6.645 1.00 71.50 112 SER A CA 1
ATOM 877 C C . SER A 1 112 ? 10.027 20.636 -6.755 1.00 71.50 112 SER A C 1
ATOM 879 O O . SER A 1 112 ? 9.385 21.677 -6.897 1.00 71.50 112 SER A O 1
ATOM 881 N N . GLY A 1 113 ? 11.360 20.670 -6.600 1.00 67.00 113 GLY A N 1
ATOM 882 C CA . GLY A 1 113 ? 12.173 21.894 -6.583 1.00 67.00 113 GLY A CA 1
ATOM 883 C C . GLY A 1 113 ? 11.924 22.800 -5.366 1.00 67.00 113 GLY A C 1
ATOM 884 O O . GLY A 1 113 ? 12.681 23.735 -5.107 1.00 67.00 113 GLY A O 1
ATOM 885 N N . LYS A 1 114 ? 10.892 22.511 -4.567 1.00 66.19 114 LYS A N 1
ATOM 886 C CA . LYS A 1 114 ? 10.518 23.242 -3.361 1.00 66.19 114 LYS A CA 1
ATOM 887 C C . LYS A 1 114 ? 10.864 22.413 -2.138 1.00 66.19 114 LYS A C 1
ATOM 889 O O . LYS A 1 114 ? 10.323 21.338 -1.898 1.00 66.19 114 LYS A O 1
ATOM 894 N N . ARG A 1 115 ? 11.686 22.999 -1.269 1.00 56.31 115 ARG A N 1
ATOM 895 C CA . ARG A 1 115 ? 12.197 22.375 -0.036 1.00 56.31 115 ARG A CA 1
ATOM 896 C C . ARG A 1 115 ? 11.113 21.821 0.911 1.00 56.31 115 ARG A C 1
ATOM 898 O O . ARG A 1 115 ? 11.448 21.038 1.789 1.00 56.31 115 ARG A O 1
ATOM 905 N N . ARG A 1 116 ? 9.848 22.250 0.773 1.00 57.16 116 ARG A N 1
ATOM 906 C CA . ARG A 1 116 ? 8.706 21.821 1.604 1.00 57.16 116 ARG A CA 1
ATOM 907 C C . ARG A 1 116 ? 7.762 20.815 0.938 1.00 57.16 116 ARG A C 1
ATOM 909 O O . ARG A 1 116 ? 7.031 20.164 1.670 1.00 57.16 116 ARG A O 1
ATOM 916 N N . GLU A 1 117 ? 7.745 20.709 -0.392 1.00 62.28 117 GLU A N 1
ATOM 917 C CA . GLU A 1 117 ? 6.776 19.859 -1.115 1.00 62.28 117 GLU A CA 1
ATOM 918 C C . GLU A 1 117 ? 7.314 18.440 -1.375 1.00 62.28 117 GLU A C 1
ATOM 920 O O . GLU A 1 117 ? 6.533 17.526 -1.608 1.00 62.28 117 GLU A O 1
ATOM 925 N N . GLY A 1 118 ? 8.623 18.215 -1.212 1.00 76.12 118 GLY A N 1
ATOM 926 C CA . GLY A 1 118 ? 9.214 16.873 -1.221 1.00 76.12 118 GLY A CA 1
ATOM 927 C C . GLY A 1 118 ? 9.388 16.280 -2.622 1.00 76.12 118 GLY A C 1
ATOM 928 O O . GLY A 1 118 ? 9.501 17.011 -3.608 1.00 76.12 118 GLY A O 1
ATOM 929 N N . ILE A 1 119 ? 9.480 14.953 -2.688 1.00 86.06 119 ILE A N 1
ATOM 930 C CA . ILE A 1 119 ? 9.564 14.186 -3.936 1.00 86.06 119 ILE A CA 1
ATOM 931 C C . ILE A 1 119 ? 8.140 13.811 -4.350 1.00 86.06 119 ILE A C 1
ATOM 933 O O . ILE A 1 119 ? 7.383 13.273 -3.538 1.00 86.06 119 ILE A O 1
ATOM 937 N N . LEU A 1 120 ? 7.785 14.110 -5.598 1.00 90.06 120 LEU A N 1
ATOM 938 C CA . LEU A 1 120 ? 6.519 13.709 -6.200 1.00 90.06 120 LEU A CA 1
ATOM 939 C C . LEU A 1 120 ? 6.710 12.362 -6.890 1.00 90.06 120 LEU A C 1
ATOM 941 O O . LEU A 1 120 ? 7.659 12.201 -7.656 1.00 90.06 120 LEU A O 1
ATOM 945 N N . HIS A 1 121 ? 5.803 11.424 -6.631 1.00 94.00 121 HIS A N 1
ATOM 946 C CA . HIS A 1 121 ? 5.793 10.109 -7.263 1.00 94.00 121 HIS A CA 1
ATOM 947 C C . HIS A 1 121 ? 4.570 9.995 -8.162 1.00 94.00 121 HIS A C 1
ATOM 949 O O . HIS A 1 121 ? 3.455 10.267 -7.721 1.00 94.00 121 HIS A O 1
ATOM 955 N N . MET A 1 122 ? 4.778 9.576 -9.404 1.00 95.62 122 MET A N 1
ATOM 956 C CA . MET A 1 122 ? 3.721 9.349 -10.386 1.00 95.62 122 MET A CA 1
ATOM 957 C C . MET A 1 122 ? 3.829 7.916 -10.882 1.00 95.62 122 MET A C 1
ATOM 959 O O . MET A 1 122 ? 4.928 7.467 -11.202 1.00 95.62 122 MET A O 1
ATOM 963 N N . LEU A 1 123 ? 2.710 7.198 -10.936 1.00 98.00 123 LEU A N 1
ATOM 964 C CA . LEU A 1 123 ? 2.658 5.868 -11.532 1.00 98.00 123 LEU A CA 1
ATOM 965 C C . LEU A 1 123 ? 2.306 6.000 -13.011 1.00 98.00 123 LEU A C 1
ATOM 967 O O . LEU A 1 123 ? 1.286 6.596 -13.350 1.00 98.00 123 LEU A O 1
ATOM 971 N N . ILE A 1 124 ? 3.120 5.395 -13.868 1.00 97.88 124 ILE A N 1
ATOM 972 C CA . ILE A 1 124 ? 2.869 5.270 -15.297 1.00 97.88 124 ILE A CA 1
ATOM 973 C C . ILE A 1 124 ? 2.691 3.785 -15.622 1.00 97.88 124 ILE A C 1
ATOM 975 O O . ILE A 1 124 ? 3.483 2.944 -15.187 1.00 97.88 124 ILE A O 1
ATOM 979 N N . VAL A 1 125 ? 1.647 3.462 -16.383 1.00 97.75 125 VAL A N 1
ATOM 980 C CA . VAL A 1 125 ? 1.376 2.123 -16.919 1.00 97.75 125 VAL A CA 1
ATOM 981 C C . VAL A 1 125 ? 1.111 2.234 -18.413 1.00 97.75 125 VAL A C 1
ATOM 983 O O . VAL A 1 125 ? 0.196 2.951 -18.808 1.00 97.75 125 VAL A O 1
ATOM 986 N N . ASP A 1 126 ? 1.901 1.528 -19.228 1.00 95.69 126 ASP A N 1
ATOM 987 C CA . ASP A 1 126 ? 1.840 1.580 -20.699 1.00 95.69 126 ASP A CA 1
ATOM 988 C C . ASP A 1 126 ? 1.735 3.024 -21.240 1.00 95.69 126 ASP A C 1
ATOM 990 O O . ASP A 1 126 ? 0.828 3.362 -22.001 1.00 95.69 126 ASP A O 1
ATOM 994 N N . ASP A 1 127 ? 2.637 3.896 -20.779 1.00 93.25 127 ASP A N 1
ATOM 995 C CA . ASP A 1 127 ? 2.710 5.329 -21.113 1.00 93.25 127 ASP A CA 1
ATOM 996 C C . ASP A 1 127 ? 1.523 6.196 -20.630 1.00 93.25 127 ASP A C 1
ATOM 998 O O . ASP A 1 127 ? 1.480 7.401 -20.887 1.00 93.25 127 ASP A O 1
ATOM 1002 N N . GLY A 1 128 ? 0.571 5.620 -19.888 1.00 96.00 128 GLY A N 1
ATOM 1003 C CA . GLY A 1 128 ? -0.547 6.324 -19.261 1.00 96.00 128 GLY A CA 1
ATOM 1004 C C . GLY A 1 128 ? -0.314 6.611 -17.777 1.00 96.00 128 GLY A C 1
ATOM 1005 O O . GLY A 1 128 ? -0.036 5.703 -16.994 1.00 96.00 128 GLY A O 1
ATOM 1006 N N . GLU A 1 129 ? -0.470 7.869 -17.363 1.00 97.00 129 GLU A N 1
ATOM 1007 C CA . GLU 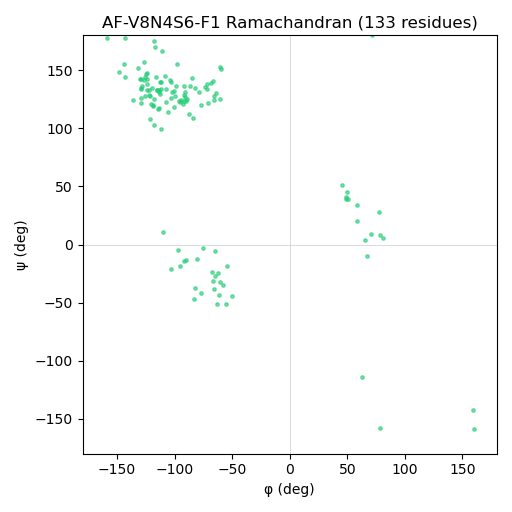A 1 129 ? -0.403 8.251 -15.948 1.00 97.00 129 GLU A CA 1
ATOM 1008 C C . GLU A 1 129 ? -1.642 7.767 -15.179 1.00 97.00 129 GLU A C 1
ATOM 1010 O O . GLU A 1 129 ? -2.783 7.950 -15.613 1.00 97.00 129 GLU A O 1
ATOM 1015 N N . ILE A 1 130 ? -1.410 7.180 -14.005 1.00 97.62 130 ILE A N 1
ATOM 1016 C CA . ILE A 1 130 ? -2.452 6.746 -13.081 1.00 97.62 130 ILE A CA 1
ATOM 1017 C C . ILE A 1 130 ? -2.547 7.747 -11.922 1.00 97.62 130 ILE A C 1
ATOM 1019 O O . ILE A 1 130 ? -1.546 7.986 -11.238 1.00 97.62 130 ILE A O 1
ATOM 1023 N N . PRO A 1 131 ? -3.740 8.306 -11.641 1.00 95.56 131 PRO A N 1
ATOM 1024 C CA . PRO A 1 131 ? -3.916 9.252 -10.548 1.00 95.56 131 PRO A CA 1
ATOM 1025 C C . PRO A 1 131 ? -3.753 8.573 -9.186 1.00 95.56 131 PRO A C 1
ATOM 1027 O O . PRO A 1 131 ? -4.249 7.466 -8.955 1.00 95.56 131 PRO A O 1
ATOM 1030 N N . GLU A 1 132 ? -3.076 9.260 -8.268 1.00 93.94 132 GLU A N 1
ATOM 1031 C CA . GLU A 1 132 ? -2.956 8.813 -6.883 1.00 93.94 132 GLU A CA 1
ATOM 1032 C C . GLU A 1 132 ? -4.319 8.850 -6.176 1.00 93.94 132 GLU A C 1
ATOM 1034 O O . GLU A 1 132 ? -5.111 9.783 -6.334 1.00 93.94 132 GLU A O 1
ATOM 1039 N N . VAL A 1 133 ? -4.575 7.838 -5.351 1.00 90.56 133 VAL A N 1
ATOM 1040 C CA . VAL A 1 133 ? -5.720 7.785 -4.447 1.00 90.56 133 VAL A CA 1
ATOM 1041 C C . VAL A 1 133 ? -5.282 8.281 -3.073 1.00 90.56 133 VAL A C 1
ATOM 1043 O O . VAL A 1 133 ? -4.386 7.711 -2.452 1.00 90.56 133 VAL A O 1
ATOM 1046 N N . LEU A 1 134 ? -5.950 9.322 -2.577 1.00 76.56 134 LEU A N 1
ATOM 1047 C CA . LEU A 1 134 ? -5.798 9.768 -1.194 1.00 76.56 134 LEU A CA 1
ATOM 1048 C C . LEU A 1 134 ? -6.586 8.823 -0.272 1.00 76.56 134 LEU A C 1
ATOM 1050 O O . LEU A 1 134 ? -7.798 8.674 -0.439 1.00 76.56 134 LEU A O 1
ATOM 1054 N N . GLU A 1 135 ? -5.884 8.183 0.668 1.00 62.88 135 GLU A N 1
ATOM 1055 C CA . GLU A 1 135 ? -6.471 7.356 1.740 1.00 62.88 135 GLU A CA 1
ATOM 1056 C C . GLU A 1 135 ? -6.988 8.181 2.929 1.00 62.88 135 GLU A C 1
ATOM 1058 O O . GLU A 1 135 ? -6.338 9.189 3.302 1.00 62.88 135 GLU A O 1
#

InterPro domains:
  IPR010695 Fas apoptotic inhibitory molecule 1 [PF06905] (1-132)
  IPR010695 Fas apoptotic inhibitory molecule 1 [PTHR13088] (1-133)
  IPR038513 FAIM1 domain superfamily [G3DSA:2.40.128.180] (1-46)
  IPR038513 FAIM1 domain superfamily [G3DSA:2.40.128.180] (52-134)